Protein AF-A0A8S1HT56-F1 (afdb_monomer_lite)

Secondary structure (DSSP, 8-state):
--S--SS-GGG--S---HHHHHHHHHHHHHHHHHHHHHHHHTT------------TTHHHHHHHHHHHHHHHHGGG--S-S--HHHHHHHHHHHHHHHHHHHHHHHS---GGGTTEE--TT-SSPEEP---SS-GGG-HHHHHHHHHHHHHHHHHHHHHT-

Organism: NCBI:txid2777116

Radius of gyration: 25.15 Å; chains: 1; bounding box: 59×54×57 Å

Sequence (161 aa):
MYGNCKKKRETCTFLHSIDFALDVHRTRQEKIREKRRKRNRKGEVVTEVKKEEEPRVYFQELTSEIISAMNEELKLKKTGCHRAGVDAFMTGFAVLFQQRMDIIRTDSMNPEFLNRLPLFGKDHPMTFRKSLSKPDCSPDHVAEFAKIQADRQKVLAKQRK

Foldseek 3Di:
DQQDDPDDPVPDPDDNPPLVVVVVVVVVVVVVVVVVVVVVVVVCPDDDDDDDDDDPPVVPVVVVVVVVVVVVVVVPDPDPPDDVVVVVVVVVCVQCVVCVVVCVPPVDDDCVPPQFADDPPDPGTDHDDDDPDDLVPDPVSVVVVVVSVVVVVVVVVVVVD

pLDDT: mean 72.62, std 15.78, range [35.19, 93.31]

Structure (mmCIF, N/CA/C/O backbone):
data_AF-A0A8S1HT56-F1
#
_entry.id   AF-A0A8S1HT56-F1
#
loop_
_atom_site.group_PDB
_atom_site.id
_atom_site.type_symbol
_atom_site.label_atom_id
_atom_site.label_alt_id
_atom_site.label_comp_id
_atom_site.label_asym_id
_atom_site.label_entity_id
_atom_site.label_seq_id
_atom_site.pdbx_PDB_ins_code
_atom_site.Cartn_x
_atom_site.Cartn_y
_atom_site.Cartn_z
_atom_site.occupancy
_atom_site.B_iso_or_equiv
_atom_site.auth_seq_id
_atom_site.auth_comp_id
_atom_site.auth_asym_id
_atom_site.auth_atom_id
_atom_site.pdbx_PDB_model_num
ATOM 1 N N . MET A 1 1 ? 20.382 3.595 -5.753 1.00 42.03 1 MET A N 1
ATOM 2 C CA . MET A 1 1 ? 19.506 2.780 -6.623 1.00 42.03 1 MET A CA 1
ATOM 3 C C . MET A 1 1 ? 19.988 1.338 -6.588 1.00 42.03 1 MET A C 1
ATOM 5 O O . MET A 1 1 ? 21.055 1.061 -7.118 1.00 42.03 1 MET A O 1
ATOM 9 N N . TYR A 1 2 ? 19.252 0.443 -5.929 1.00 54.47 2 TYR A N 1
ATOM 10 C CA . TYR A 1 2 ? 19.504 -1.000 -5.991 1.00 54.47 2 TYR A CA 1
ATOM 11 C C . TYR A 1 2 ? 18.653 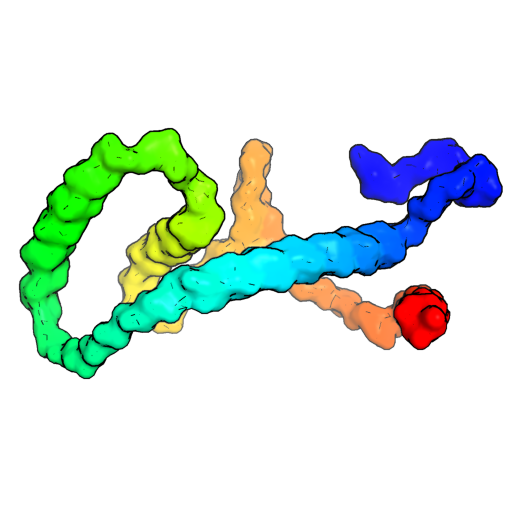-1.559 -7.135 1.00 54.47 2 TYR A C 1
ATOM 13 O O . TYR A 1 2 ? 17.445 -1.350 -7.136 1.00 54.47 2 TYR A O 1
ATOM 21 N N . GLY A 1 3 ? 19.279 -2.172 -8.140 1.00 58.59 3 GLY A N 1
ATOM 22 C CA . GLY A 1 3 ? 18.578 -2.677 -9.332 1.00 58.59 3 GLY A CA 1
ATOM 23 C C . GLY A 1 3 ? 19.405 -2.659 -10.619 1.00 58.59 3 GLY A C 1
ATOM 24 O O . GLY A 1 3 ? 19.066 -3.361 -11.563 1.00 58.59 3 GLY A O 1
ATOM 25 N N . ASN A 1 4 ? 20.517 -1.918 -10.650 1.00 68.19 4 ASN A N 1
ATOM 26 C CA . ASN A 1 4 ? 21.458 -1.934 -11.768 1.00 68.19 4 ASN A CA 1
ATOM 27 C C . ASN A 1 4 ? 22.844 -2.380 -11.284 1.00 68.19 4 ASN A C 1
ATOM 29 O O . ASN A 1 4 ? 23.430 -1.748 -10.402 1.00 68.19 4 ASN A O 1
ATOM 33 N N . CYS A 1 5 ? 23.354 -3.480 -11.836 1.00 77.31 5 CYS A N 1
ATOM 34 C CA . CYS A 1 5 ? 24.708 -3.947 -11.567 1.00 77.31 5 CYS A CA 1
ATOM 35 C C . CYS A 1 5 ? 25.661 -3.353 -12.605 1.00 77.31 5 CYS A C 1
ATOM 37 O O . CYS A 1 5 ? 25.459 -3.527 -13.801 1.00 77.31 5 CYS A O 1
ATOM 39 N N . LYS A 1 6 ? 26.722 -2.672 -12.147 1.00 79.06 6 LYS A N 1
ATOM 40 C CA . LYS A 1 6 ? 27.746 -2.086 -13.034 1.00 79.06 6 LYS A CA 1
ATOM 41 C C . LYS A 1 6 ? 28.622 -3.140 -13.726 1.00 79.06 6 LYS A C 1
ATOM 43 O O . LYS A 1 6 ? 29.300 -2.825 -14.696 1.00 79.06 6 LYS A O 1
ATOM 48 N N . LYS A 1 7 ? 28.641 -4.374 -13.214 1.00 77.31 7 LYS A N 1
ATOM 49 C CA . LYS A 1 7 ? 29.328 -5.511 -13.838 1.00 77.31 7 LYS A CA 1
ATOM 50 C C . LYS A 1 7 ? 28.366 -6.213 -14.799 1.00 77.31 7 LYS A C 1
ATOM 52 O O . LYS A 1 7 ? 27.168 -6.277 -14.527 1.00 77.31 7 LYS A O 1
ATOM 57 N N . LYS A 1 8 ? 28.888 -6.767 -15.901 1.00 72.56 8 LYS A N 1
ATOM 58 C CA . LYS A 1 8 ? 28.098 -7.641 -16.786 1.00 72.56 8 LYS A CA 1
ATOM 59 C C . LYS A 1 8 ? 27.492 -8.772 -15.943 1.00 72.56 8 LYS A C 1
ATOM 61 O O . LYS A 1 8 ? 28.164 -9.293 -15.054 1.00 72.56 8 LYS A O 1
ATOM 66 N N . ARG A 1 9 ? 26.229 -9.142 -16.202 1.00 64.38 9 ARG A N 1
ATOM 67 C CA . ARG A 1 9 ? 25.500 -10.151 -15.401 1.00 64.38 9 ARG A CA 1
ATOM 68 C C . ARG A 1 9 ? 26.281 -11.461 -15.248 1.00 64.38 9 ARG A C 1
ATOM 70 O O . ARG A 1 9 ? 26.222 -12.069 -14.190 1.00 64.38 9 ARG A O 1
ATOM 77 N N . GLU A 1 10 ? 27.041 -11.836 -16.270 1.00 71.62 10 GLU A N 1
ATOM 78 C CA . GLU A 1 10 ? 27.853 -13.057 -16.324 1.00 71.62 10 GLU A CA 1
ATOM 79 C C . GLU A 1 10 ? 29.111 -13.014 -15.440 1.00 71.62 10 GLU A C 1
ATOM 81 O O . GLU A 1 10 ? 29.601 -14.056 -15.025 1.00 71.62 10 GLU A O 1
ATOM 86 N N . THR A 1 11 ? 29.636 -11.825 -15.118 1.00 78.62 11 THR A N 1
ATOM 87 C CA . THR A 1 11 ? 30.882 -11.667 -14.341 1.00 78.62 11 THR A CA 1
ATOM 88 C C . THR A 1 11 ? 30.642 -11.280 -12.885 1.00 78.62 11 THR A C 1
ATOM 90 O O . THR A 1 11 ? 31.588 -11.104 -12.113 1.00 78.62 11 THR A O 1
ATOM 93 N N . CYS A 1 12 ? 29.381 -11.113 -12.487 1.00 78.44 12 CYS A N 1
ATOM 94 C CA . CYS A 1 12 ? 29.028 -10.746 -11.128 1.00 78.44 12 CYS A CA 1
ATOM 95 C C . CYS A 1 12 ? 28.600 -11.982 -10.328 1.00 78.44 12 CYS A C 1
ATOM 97 O O . CYS A 1 12 ? 27.629 -12.648 -10.667 1.00 78.44 12 CYS A O 1
ATOM 99 N N . THR A 1 13 ? 29.309 -12.252 -9.231 1.00 78.81 13 THR A N 1
ATOM 100 C CA . THR A 1 13 ? 29.087 -13.407 -8.343 1.00 78.81 13 THR A CA 1
ATOM 101 C C . THR A 1 13 ? 27.839 -13.287 -7.466 1.00 78.81 13 THR A C 1
ATOM 103 O O . THR A 1 13 ? 27.429 -14.259 -6.836 1.00 78.81 13 THR A O 1
ATOM 106 N N . PHE A 1 14 ? 27.234 -12.100 -7.397 1.00 73.81 14 PHE A N 1
ATOM 107 C CA . PHE A 1 14 ? 26.033 -11.858 -6.604 1.00 73.81 14 PHE A CA 1
ATOM 108 C C . PHE A 1 14 ? 24.761 -12.219 -7.376 1.00 73.81 14 PHE A C 1
ATOM 110 O O . PHE A 1 14 ? 24.708 -12.158 -8.602 1.00 73.81 14 PHE A O 1
ATOM 117 N N . LEU A 1 15 ? 23.701 -12.579 -6.651 1.00 71.75 15 LEU A N 1
ATOM 118 C CA . LEU A 1 15 ? 22.414 -12.894 -7.259 1.00 71.75 15 LEU A CA 1
ATOM 119 C C . LEU A 1 15 ? 21.673 -11.602 -7.646 1.00 71.75 15 LEU A C 1
ATOM 121 O O . LEU A 1 15 ? 21.402 -10.761 -6.793 1.00 71.75 15 LEU A O 1
ATOM 125 N N . HIS A 1 16 ? 21.306 -11.469 -8.923 1.00 73.88 16 HIS A N 1
ATOM 126 C CA . HIS A 1 16 ? 20.591 -10.295 -9.457 1.00 73.88 16 HIS A CA 1
ATOM 127 C C . HIS A 1 16 ? 19.092 -10.538 -9.677 1.00 73.88 16 HIS A C 1
ATOM 129 O O . HIS A 1 16 ? 18.422 -9.711 -10.291 1.00 73.88 16 HIS A O 1
ATOM 135 N N . SER A 1 17 ? 18.560 -11.672 -9.211 1.00 76.00 17 SER A N 1
ATOM 136 C CA . SER A 1 17 ? 17.124 -11.945 -9.282 1.00 76.00 17 SER A CA 1
ATOM 137 C C . SER A 1 17 ? 16.395 -11.107 -8.232 1.00 76.00 17 SER A C 1
ATOM 139 O O . SER A 1 17 ? 16.525 -11.341 -7.027 1.00 76.00 17 SER A O 1
ATOM 141 N N . ILE A 1 18 ? 15.639 -10.115 -8.706 1.00 79.12 18 ILE A N 1
ATOM 142 C CA . ILE A 1 18 ? 14.805 -9.255 -7.861 1.00 79.12 18 ILE A CA 1
ATOM 143 C C . ILE A 1 18 ? 13.743 -10.104 -7.157 1.00 79.12 18 ILE A C 1
ATOM 145 O O . ILE A 1 18 ? 13.554 -9.954 -5.953 1.00 79.12 18 ILE A O 1
ATOM 149 N N . ASP A 1 19 ? 13.122 -11.050 -7.862 1.00 74.88 19 ASP A N 1
ATOM 150 C CA . ASP A 1 19 ? 12.113 -11.942 -7.285 1.00 74.88 19 ASP A CA 1
ATOM 151 C C . ASP A 1 19 ? 12.665 -12.783 -6.139 1.00 74.88 19 ASP A C 1
ATOM 153 O O . ASP A 1 19 ? 12.033 -12.880 -5.089 1.00 74.88 19 ASP A O 1
ATOM 157 N N . PHE A 1 20 ? 13.881 -13.317 -6.278 1.00 75.56 20 PHE A N 1
ATOM 158 C CA . PHE A 1 20 ? 14.513 -14.058 -5.190 1.00 75.56 20 PHE A CA 1
ATOM 159 C C . PHE A 1 20 ? 14.787 -13.166 -3.972 1.00 75.56 20 PHE A C 1
ATOM 161 O O . PHE A 1 20 ? 14.549 -13.570 -2.833 1.00 75.56 20 PHE A O 1
ATOM 168 N N . ALA A 1 21 ? 15.262 -11.936 -4.189 1.00 77.44 21 ALA A N 1
ATOM 169 C CA . ALA A 1 21 ? 15.473 -10.981 -3.105 1.00 77.44 21 ALA A CA 1
ATOM 170 C C . ALA A 1 21 ? 14.153 -10.630 -2.391 1.00 77.44 21 ALA A C 1
ATOM 172 O O . ALA A 1 21 ? 14.114 -10.557 -1.157 1.00 77.44 21 ALA A O 1
ATOM 173 N N . LEU A 1 22 ? 13.065 -10.465 -3.151 1.00 77.62 22 LEU A N 1
ATOM 174 C CA . LEU A 1 22 ? 11.722 -10.229 -2.622 1.00 77.62 22 LEU A CA 1
ATOM 175 C C . LEU A 1 22 ? 11.189 -11.436 -1.842 1.00 77.62 22 LEU A C 1
ATOM 177 O O . LEU A 1 22 ? 10.612 -11.246 -0.770 1.00 77.62 22 LEU A O 1
ATOM 181 N N . ASP A 1 23 ? 11.421 -12.656 -2.323 1.00 79.12 23 ASP A N 1
ATOM 182 C CA . ASP A 1 23 ? 11.007 -13.892 -1.656 1.00 79.12 23 ASP A CA 1
ATOM 183 C C . ASP A 1 23 ? 11.757 -14.073 -0.322 1.00 79.12 23 ASP A C 1
ATOM 185 O O . ASP A 1 23 ? 11.127 -14.274 0.718 1.00 79.12 23 ASP A O 1
ATOM 189 N N . VAL A 1 24 ? 13.082 -13.874 -0.295 1.00 79.69 24 VAL A N 1
ATOM 190 C CA . VAL A 1 24 ? 13.886 -13.900 0.947 1.00 79.69 24 VAL A CA 1
ATOM 191 C C . VAL A 1 24 ? 13.411 -12.835 1.938 1.00 79.69 24 VAL A C 1
ATOM 193 O O . VAL A 1 24 ? 13.271 -13.097 3.140 1.00 79.69 24 VAL A O 1
ATOM 196 N N . HIS A 1 25 ? 13.138 -11.624 1.448 1.00 80.12 25 HIS A N 1
ATOM 197 C CA . HIS A 1 25 ? 12.616 -10.545 2.278 1.00 80.12 25 HIS A CA 1
ATOM 198 C C . HIS A 1 25 ? 11.229 -10.889 2.845 1.00 80.12 25 HIS A C 1
ATOM 200 O O . HIS A 1 25 ? 10.988 -10.671 4.037 1.00 80.12 25 HIS A O 1
ATOM 206 N N . ARG A 1 26 ? 10.343 -11.492 2.039 1.00 80.81 26 ARG A N 1
ATOM 207 C CA . ARG A 1 26 ? 9.022 -11.972 2.469 1.00 80.81 26 ARG A CA 1
ATOM 208 C C . ARG A 1 26 ? 9.146 -13.013 3.579 1.00 80.81 26 ARG A C 1
ATOM 210 O O . ARG A 1 26 ? 8.562 -12.810 4.642 1.00 80.81 26 ARG A O 1
ATOM 217 N N . THR A 1 27 ? 9.973 -14.045 3.405 1.00 80.38 27 THR A N 1
ATOM 218 C CA . THR A 1 27 ? 10.199 -15.076 4.435 1.00 80.38 27 THR A CA 1
ATOM 219 C C . THR A 1 27 ? 10.739 -14.472 5.735 1.00 80.38 27 THR A C 1
ATOM 221 O O . THR A 1 27 ? 10.335 -14.854 6.837 1.00 80.38 27 THR A O 1
ATOM 224 N N . ARG A 1 28 ? 11.637 -13.480 5.644 1.00 81.81 28 ARG A N 1
ATOM 225 C CA . ARG A 1 28 ? 12.149 -12.763 6.823 1.00 81.81 28 ARG A CA 1
ATOM 226 C C . ARG A 1 28 ? 11.044 -11.972 7.524 1.00 81.81 28 ARG A C 1
ATOM 228 O O . ARG A 1 28 ? 10.956 -12.013 8.754 1.00 81.81 28 ARG A O 1
ATOM 235 N N . GLN A 1 29 ? 10.197 -11.275 6.768 1.00 82.12 29 GLN A N 1
ATOM 236 C CA . GLN A 1 29 ? 9.064 -10.538 7.325 1.00 82.12 29 GLN A CA 1
ATOM 237 C C . GLN A 1 29 ? 8.031 -11.461 7.974 1.00 82.12 29 GLN A C 1
ATOM 239 O O . GLN A 1 29 ? 7.541 -11.136 9.054 1.00 82.12 29 GLN A O 1
ATOM 244 N N . GLU A 1 30 ? 7.728 -12.613 7.378 1.00 83.69 30 GLU A N 1
ATOM 245 C CA . GLU A 1 30 ? 6.808 -13.606 7.943 1.00 83.69 30 GLU A CA 1
ATOM 246 C C . GLU A 1 30 ? 7.295 -14.120 9.296 1.00 83.69 30 GLU A C 1
ATOM 248 O O . GLU A 1 30 ? 6.542 -14.065 10.266 1.00 83.69 30 GLU A O 1
ATOM 253 N N . LYS A 1 31 ? 8.581 -14.475 9.420 1.00 85.69 31 LYS A N 1
ATOM 254 C CA . LYS A 1 31 ? 9.177 -14.867 10.711 1.00 85.69 31 LYS A CA 1
ATOM 255 C C . LYS A 1 31 ? 9.058 -13.762 11.765 1.00 85.69 31 LYS A C 1
ATOM 257 O O . LYS A 1 31 ? 8.786 -14.034 12.934 1.00 85.69 31 LYS A O 1
ATOM 262 N N . ILE A 1 32 ? 9.245 -12.499 11.377 1.00 83.69 32 ILE A N 1
ATOM 263 C CA . ILE A 1 32 ? 9.079 -11.355 12.290 1.00 83.69 32 ILE A CA 1
ATOM 264 C C . ILE A 1 32 ? 7.607 -11.188 12.694 1.00 83.69 32 ILE A C 1
ATOM 266 O O . ILE A 1 32 ? 7.319 -10.968 13.873 1.00 83.69 32 ILE A O 1
ATOM 270 N N . ARG A 1 33 ? 6.673 -11.301 11.742 1.00 83.31 33 ARG A N 1
ATOM 271 C CA . ARG A 1 33 ? 5.224 -11.231 11.991 1.00 83.31 33 ARG A CA 1
ATOM 272 C C . ARG A 1 33 ? 4.768 -12.359 12.908 1.00 83.31 33 ARG A C 1
ATOM 274 O O . ARG A 1 33 ? 4.024 -12.100 13.846 1.00 83.31 33 ARG A O 1
ATOM 281 N N . GLU A 1 34 ? 5.261 -13.574 12.710 1.00 84.75 34 GLU A N 1
ATOM 282 C CA . GLU A 1 34 ? 4.960 -14.722 13.563 1.00 84.75 34 GLU A CA 1
ATOM 283 C C . GLU A 1 34 ? 5.487 -14.516 14.991 1.00 84.75 34 GLU A C 1
ATOM 285 O O . GLU A 1 34 ? 4.745 -14.688 15.958 1.00 84.75 34 GLU A O 1
ATOM 290 N N . LYS A 1 35 ? 6.729 -14.029 15.145 1.00 83.44 35 LYS A N 1
ATOM 291 C CA . LYS A 1 35 ? 7.279 -13.636 16.456 1.00 83.44 35 LYS A CA 1
ATOM 292 C C . LYS A 1 35 ? 6.452 -12.533 17.129 1.00 83.44 35 LYS A C 1
ATOM 294 O O . LYS A 1 35 ? 6.310 -12.532 18.349 1.00 83.44 35 LYS A O 1
ATOM 299 N N . ARG A 1 36 ? 5.899 -11.581 16.367 1.00 79.44 36 ARG A N 1
ATOM 300 C CA . ARG A 1 36 ? 4.971 -10.554 16.887 1.00 79.44 36 ARG A CA 1
ATOM 301 C C . ARG A 1 36 ? 3.636 -11.168 17.318 1.00 79.44 36 ARG A C 1
ATOM 303 O O . ARG A 1 36 ? 3.224 -10.927 18.444 1.00 79.44 36 ARG A O 1
ATOM 310 N N . ARG A 1 37 ? 3.016 -12.022 16.494 1.00 81.12 37 ARG A N 1
ATOM 311 C CA . ARG A 1 37 ? 1.772 -12.741 16.835 1.00 81.12 37 ARG A CA 1
ATOM 312 C C . ARG A 1 37 ? 1.920 -13.574 18.110 1.00 81.12 37 ARG A C 1
ATOM 314 O O . ARG A 1 37 ? 1.055 -13.511 18.973 1.00 81.12 37 ARG A O 1
ATOM 321 N N . LYS A 1 38 ? 3.040 -14.290 18.265 1.00 79.75 38 LYS A N 1
ATOM 322 C CA . LYS A 1 38 ? 3.358 -15.069 19.476 1.00 79.75 38 LYS A CA 1
ATOM 323 C C . LYS A 1 38 ? 3.482 -14.201 20.734 1.00 79.75 38 LYS A C 1
ATOM 325 O O . LYS A 1 38 ? 3.101 -14.655 21.805 1.00 79.75 38 LYS A O 1
ATOM 330 N N . ARG A 1 39 ? 3.985 -12.965 20.620 1.00 74.12 39 ARG A N 1
ATOM 331 C CA . ARG A 1 39 ? 4.014 -12.006 21.741 1.00 74.12 39 ARG A CA 1
ATOM 332 C C . ARG A 1 39 ? 2.623 -11.474 22.075 1.00 74.12 39 ARG A C 1
ATOM 334 O O . ARG A 1 39 ? 2.271 -11.454 23.243 1.00 74.12 39 ARG A O 1
ATOM 341 N N . ASN A 1 40 ? 1.830 -11.120 21.065 1.00 70.00 40 ASN A N 1
ATOM 342 C CA . ASN A 1 40 ? 0.485 -10.579 21.277 1.00 70.00 40 ASN A CA 1
ATOM 343 C C . ASN A 1 40 ? -0.472 -11.621 21.878 1.00 70.00 40 ASN A C 1
ATOM 345 O O . ASN A 1 40 ? -1.201 -11.286 22.797 1.00 70.00 40 ASN A O 1
ATOM 349 N N . ARG A 1 41 ? -0.394 -12.893 21.457 1.00 67.69 41 ARG A N 1
ATOM 350 C CA . ARG A 1 41 ? -1.165 -13.994 22.071 1.00 67.69 41 ARG A CA 1
ATOM 351 C C . ARG A 1 41 ? -0.848 -14.223 23.551 1.00 67.69 41 ARG A C 1
ATOM 353 O O . ARG A 1 41 ? -1.707 -14.668 24.292 1.00 67.69 41 ARG A O 1
ATOM 360 N N . LYS A 1 42 ? 0.384 -13.943 23.991 1.00 58.41 42 LYS A N 1
ATOM 361 C CA . LYS A 1 42 ? 0.757 -14.031 25.415 1.00 58.41 42 LYS A CA 1
ATOM 362 C C . LYS A 1 42 ? 0.273 -12.831 26.239 1.00 58.41 42 LYS A C 1
ATOM 364 O O . LYS A 1 42 ? 0.357 -12.889 27.457 1.00 58.41 42 LYS A O 1
ATOM 369 N N . GLY A 1 43 ? -0.182 -11.757 25.591 1.00 55.47 43 GLY A N 1
ATOM 370 C CA . GLY A 1 43 ? -0.720 -10.555 26.235 1.00 55.47 43 GLY A CA 1
ATOM 371 C C . GLY A 1 43 ? -2.242 -10.434 26.149 1.00 55.47 43 GLY A C 1
ATOM 372 O O . GLY A 1 43 ? -2.777 -9.398 26.524 1.00 55.47 43 GLY A O 1
ATOM 373 N N . GLU A 1 44 ? -2.935 -11.453 25.640 1.00 49.84 44 GLU A N 1
ATOM 374 C CA . GLU A 1 44 ? -4.390 -11.469 25.482 1.00 49.84 44 GLU A CA 1
ATOM 375 C C . GLU A 1 44 ? -5.043 -11.904 26.808 1.00 49.84 44 GLU A C 1
ATOM 377 O O . GLU A 1 44 ? -5.548 -13.012 26.950 1.00 49.84 44 GLU A O 1
ATOM 382 N N . VAL A 1 45 ? -4.969 -11.030 27.818 1.00 48.00 45 VAL A N 1
ATOM 383 C CA . VAL A 1 45 ? -5.957 -11.014 28.904 1.00 48.00 45 VAL A CA 1
ATOM 384 C C . VAL A 1 45 ? -7.143 -10.234 28.355 1.00 48.00 45 VAL A C 1
ATOM 386 O O . VAL A 1 45 ? -7.051 -9.036 28.097 1.00 48.00 45 VAL A O 1
ATOM 389 N N . VAL A 1 46 ? -8.211 -10.968 28.071 1.00 43.25 46 VAL A N 1
ATOM 390 C CA . VAL A 1 46 ? -9.442 -10.498 27.441 1.00 43.25 46 VAL A CA 1
ATOM 391 C C . VAL A 1 46 ? -10.120 -9.459 28.338 1.00 43.25 46 VAL A C 1
ATOM 393 O O . VAL A 1 46 ? -10.538 -9.779 29.446 1.00 43.25 46 VAL A O 1
ATOM 396 N N . THR A 1 47 ? -10.268 -8.225 27.859 1.00 41.41 47 THR A N 1
ATOM 397 C CA . THR A 1 47 ? -11.289 -7.299 28.363 1.00 41.41 47 THR A CA 1
ATOM 398 C C . THR A 1 47 ? -12.511 -7.403 27.458 1.00 41.41 47 THR A C 1
ATOM 400 O O . THR A 1 47 ? -12.548 -6.859 26.356 1.00 41.41 47 THR A O 1
ATOM 403 N N . GLU A 1 48 ? -13.510 -8.159 27.910 1.00 41.94 48 GLU A N 1
ATOM 404 C CA . GLU A 1 48 ? -14.833 -8.183 27.290 1.00 41.94 48 GLU A CA 1
ATOM 405 C C . GLU A 1 48 ? -15.539 -6.856 27.586 1.00 41.94 48 GLU A C 1
ATOM 407 O O . GLU A 1 48 ? -15.799 -6.529 28.743 1.00 41.94 48 GLU A O 1
ATOM 412 N N . VAL A 1 49 ? -15.860 -6.081 26.549 1.00 38.69 49 VAL A N 1
ATOM 413 C CA . VAL A 1 49 ? -16.725 -4.901 26.674 1.00 38.69 49 VAL A CA 1
ATOM 414 C C . VAL A 1 49 ? -18.040 -5.213 25.969 1.00 38.69 49 VAL A C 1
ATOM 416 O O . VAL A 1 49 ? -18.085 -5.373 24.747 1.00 38.69 49 VAL A O 1
ATOM 419 N N . LYS A 1 50 ? -19.107 -5.346 26.766 1.00 35.19 50 LYS A N 1
ATOM 420 C CA . LYS A 1 50 ? -20.493 -5.478 26.303 1.00 35.19 50 LYS A CA 1
ATOM 421 C C . LYS A 1 50 ? -20.936 -4.180 25.616 1.00 35.19 50 LYS A C 1
ATOM 423 O O . LYS A 1 50 ? -20.626 -3.092 26.089 1.00 35.19 50 LYS A O 1
ATOM 428 N N . LYS A 1 51 ? -21.646 -4.318 24.492 1.00 40.03 51 LYS A N 1
ATOM 429 C CA . LYS A 1 51 ? -22.267 -3.222 23.734 1.00 40.03 51 LYS A CA 1
ATOM 430 C C . LYS A 1 51 ? -23.687 -2.980 24.244 1.00 40.03 51 LYS A C 1
ATOM 432 O O . LYS A 1 51 ? -24.473 -3.920 24.213 1.00 40.03 51 LYS A O 1
ATOM 437 N N . GLU A 1 52 ? -24.013 -1.737 24.583 1.00 37.06 52 GLU A N 1
ATOM 438 C CA . GLU A 1 52 ? -25.390 -1.224 24.651 1.00 37.06 52 GLU A CA 1
ATOM 439 C C . GLU A 1 52 ? -25.450 0.177 24.009 1.00 37.06 52 GLU A C 1
ATOM 441 O O . GLU A 1 52 ? -24.449 0.896 23.979 1.00 37.06 52 GLU A O 1
ATOM 446 N N . GLU A 1 53 ? -26.594 0.491 23.394 1.00 43.50 53 GLU A N 1
ATOM 447 C CA . GLU A 1 53 ? -26.839 1.601 22.460 1.00 43.50 53 GLU A CA 1
ATOM 448 C C . GLU A 1 53 ? -27.192 2.949 23.146 1.00 43.50 53 GLU A C 1
ATOM 450 O O . GLU A 1 53 ? -27.775 2.978 24.222 1.00 43.50 53 GLU A O 1
ATOM 455 N N . GLU A 1 54 ? -26.806 4.041 22.463 1.00 43.34 54 GLU A N 1
ATOM 456 C CA . GLU A 1 54 ? -26.911 5.514 22.671 1.00 43.34 54 GLU A CA 1
ATOM 457 C C . GLU A 1 54 ? -27.918 6.153 23.679 1.00 43.34 54 GLU A C 1
ATOM 459 O O . GLU A 1 54 ? -29.044 5.692 23.844 1.00 43.34 54 GLU A O 1
ATOM 464 N N . PRO A 1 55 ? -27.578 7.342 24.253 1.00 39.84 55 PRO A N 1
ATOM 465 C CA . PRO A 1 55 ? -27.980 8.619 23.627 1.00 39.84 55 PRO A CA 1
ATOM 466 C C . PRO A 1 55 ? -26.878 9.710 23.569 1.00 39.84 55 PRO A C 1
ATOM 468 O O . PRO A 1 55 ? -26.138 9.970 24.518 1.00 39.84 55 PRO A O 1
ATOM 471 N N . ARG A 1 56 ? -26.839 10.418 22.431 1.00 48.69 56 ARG A N 1
ATOM 472 C CA . ARG A 1 56 ? -25.880 11.452 21.961 1.00 48.69 56 ARG A CA 1
ATOM 473 C C . ARG A 1 56 ? -25.514 12.635 22.871 1.00 48.69 56 ARG A C 1
ATOM 475 O O . ARG A 1 56 ? -24.615 13.387 22.506 1.00 48.69 56 ARG A O 1
ATOM 482 N N . VAL A 1 57 ? -26.155 12.837 24.018 1.00 41.75 57 VAL A N 1
ATOM 483 C CA . VAL A 1 57 ? -25.855 13.984 24.907 1.00 41.75 57 VAL A CA 1
ATOM 484 C C . VAL A 1 57 ? -24.624 13.712 25.786 1.00 41.75 57 VAL A C 1
ATOM 486 O O . VAL A 1 57 ? -23.913 14.635 26.165 1.00 41.75 57 VAL A O 1
ATOM 489 N N . TYR A 1 58 ? -24.286 12.438 26.004 1.00 44.59 58 TYR A N 1
ATOM 490 C CA . TYR A 1 58 ? -23.152 12.019 26.836 1.00 44.59 58 TYR A CA 1
ATOM 491 C C . TYR A 1 58 ? -21.781 12.216 26.163 1.00 44.59 58 TYR A C 1
ATOM 493 O O . TYR A 1 58 ? -20.743 12.195 26.817 1.00 44.59 58 TYR A O 1
ATOM 501 N N . PHE A 1 59 ? -21.752 12.418 24.842 1.00 41.19 59 PHE A N 1
ATOM 502 C CA . PHE A 1 59 ? -20.505 12.411 24.076 1.00 41.19 59 PHE A CA 1
ATOM 503 C C . PHE A 1 59 ? -19.594 13.599 24.412 1.00 41.19 59 PHE A C 1
ATOM 505 O O . PHE A 1 59 ? -18.380 13.472 24.325 1.00 41.19 59 PHE A O 1
ATOM 512 N N . GLN A 1 60 ? -20.143 14.745 24.826 1.00 47.91 60 GLN A N 1
ATOM 513 C CA . GLN A 1 60 ? -19.339 15.945 25.066 1.00 47.91 60 GLN A CA 1
ATOM 514 C C . GLN A 1 60 ? -18.662 15.935 26.448 1.00 47.91 60 GLN A C 1
ATOM 516 O O . GLN A 1 60 ? -17.463 16.193 26.535 1.00 47.91 60 GLN A O 1
ATOM 521 N N . GLU A 1 61 ? -19.373 15.543 27.506 1.00 48.72 61 GLU A N 1
ATOM 522 C CA . GLU A 1 61 ? -18.811 15.455 28.866 1.00 48.72 61 GLU A CA 1
ATOM 523 C C . GLU A 1 61 ? -17.834 14.278 29.006 1.00 48.72 61 GLU A C 1
ATOM 525 O O . GLU A 1 61 ? -16.740 14.433 29.559 1.00 48.72 61 GLU A O 1
ATOM 530 N N . LEU A 1 62 ? -18.147 13.139 28.374 1.00 50.53 62 LEU A N 1
ATOM 531 C 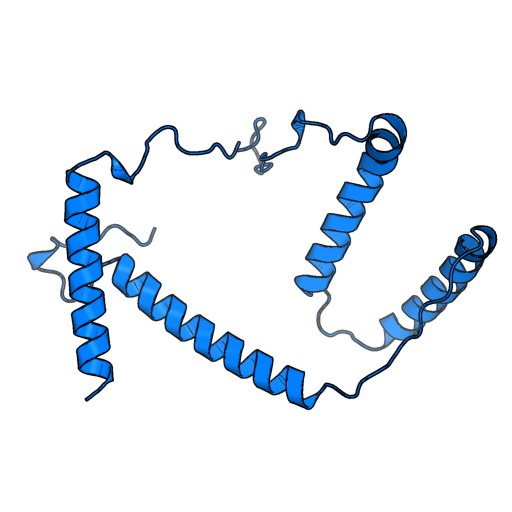CA . LEU A 1 62 ? -17.245 11.990 28.344 1.00 50.53 62 LEU A CA 1
ATOM 532 C C . LEU A 1 62 ? -15.953 12.308 27.582 1.00 50.53 62 LEU A C 1
ATOM 534 O O . LEU A 1 62 ? -14.880 11.855 27.972 1.00 50.53 62 LEU A O 1
ATOM 538 N N . THR A 1 63 ? -16.018 13.126 26.520 1.00 56.59 63 THR A N 1
ATOM 539 C CA . THR A 1 63 ? -14.797 13.547 25.817 1.00 56.59 63 THR A CA 1
ATOM 540 C C . THR A 1 63 ? -13.892 14.396 26.698 1.00 56.59 63 THR A C 1
ATOM 542 O O . THR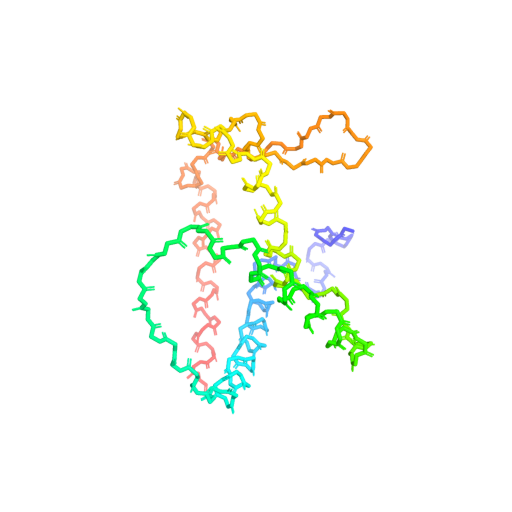 A 1 63 ? -12.686 14.176 26.673 1.00 56.59 63 THR A O 1
ATOM 545 N N . SER A 1 64 ? -14.427 15.305 27.520 1.00 53.88 64 SER A N 1
ATOM 546 C CA . SER A 1 64 ? -13.603 16.104 28.436 1.00 53.88 64 SER A CA 1
ATOM 547 C C . SER A 1 64 ? -12.937 15.267 29.528 1.00 53.88 64 SER A C 1
ATOM 549 O O . SER A 1 64 ? -11.752 15.466 29.801 1.00 53.88 64 SER A O 1
ATOM 551 N N . GLU A 1 65 ? -13.647 14.297 30.107 1.00 59.53 65 GLU A N 1
ATOM 552 C CA . GLU A 1 65 ? -13.086 13.413 31.136 1.00 59.53 65 GLU A CA 1
ATOM 553 C C . GLU A 1 65 ? -12.058 12.437 30.553 1.00 59.53 65 GLU A C 1
ATOM 555 O O . GLU A 1 65 ? -10.980 12.269 31.123 1.00 59.53 65 GLU A O 1
ATOM 560 N N . ILE A 1 66 ? -12.320 11.873 29.367 1.00 59.94 66 ILE A N 1
ATOM 561 C CA . ILE A 1 66 ? -11.365 11.018 28.649 1.00 59.94 66 ILE A CA 1
ATOM 562 C C . ILE A 1 66 ? -10.117 11.817 28.251 1.00 59.94 66 ILE A C 1
ATOM 564 O O . ILE A 1 66 ? -9.004 11.337 28.446 1.00 59.94 66 ILE A O 1
ATOM 568 N N . ILE A 1 67 ? -10.260 13.045 27.739 1.00 61.03 67 I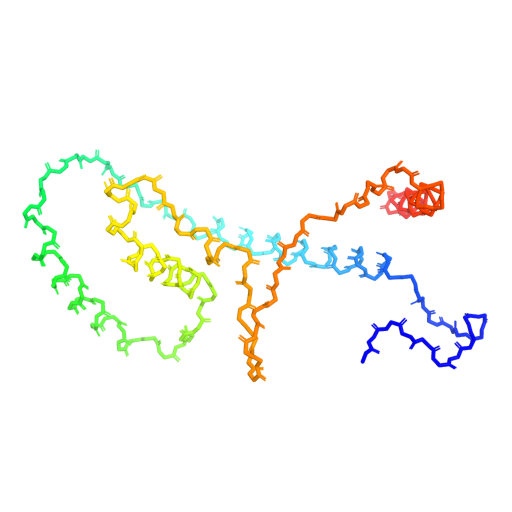LE A N 1
ATOM 569 C CA . ILE A 1 67 ? -9.119 13.905 27.380 1.00 61.03 67 ILE A CA 1
ATOM 570 C C . ILE A 1 67 ? -8.288 14.250 28.625 1.00 61.03 67 ILE A C 1
ATOM 572 O O . ILE A 1 67 ? -7.058 14.221 28.565 1.00 61.03 67 ILE A O 1
ATOM 576 N N . SER A 1 68 ? -8.937 14.537 29.758 1.00 61.25 68 SER A N 1
ATOM 577 C CA . SER A 1 68 ? -8.259 14.804 31.033 1.00 61.25 68 SER A CA 1
ATOM 578 C C . SER A 1 68 ? -7.489 13.575 31.540 1.00 61.25 68 SER A C 1
ATOM 580 O O . SER A 1 68 ? -6.296 13.672 31.833 1.00 61.25 68 SER A O 1
ATOM 582 N N . ALA A 1 69 ? -8.116 12.393 31.521 1.00 59.94 69 ALA A N 1
ATOM 583 C CA . ALA A 1 69 ? -7.489 11.130 31.914 1.00 59.94 69 ALA A CA 1
ATOM 584 C C . ALA A 1 69 ? -6.326 10.726 30.983 1.00 59.94 69 ALA A C 1
ATOM 586 O O . ALA A 1 69 ? -5.265 10.301 31.445 1.00 59.94 69 ALA A O 1
ATOM 587 N N . MET A 1 70 ? -6.471 10.934 29.669 1.00 56.31 70 MET A N 1
ATOM 588 C CA . MET A 1 70 ? -5.400 10.701 28.692 1.00 56.31 70 MET A CA 1
ATOM 589 C C . MET A 1 70 ? -4.206 11.641 28.912 1.00 56.31 70 MET A C 1
ATOM 591 O O . MET A 1 70 ? -3.059 11.223 28.747 1.00 56.31 70 MET A O 1
ATOM 595 N N . ASN A 1 71 ? -4.447 12.893 29.313 1.00 56.78 71 ASN A N 1
ATOM 596 C CA . ASN A 1 71 ? -3.393 13.870 29.599 1.00 56.78 71 ASN A CA 1
ATOM 597 C C . ASN A 1 71 ? -2.589 13.540 30.867 1.00 56.78 71 ASN A C 1
ATOM 599 O O . ASN A 1 71 ? -1.390 13.838 30.919 1.00 56.78 71 ASN A O 1
ATOM 603 N N . GLU A 1 72 ? -3.198 12.898 31.868 1.00 57.84 72 GLU A N 1
ATOM 604 C CA . GLU A 1 72 ? -2.472 12.403 33.043 1.00 57.84 72 GLU A CA 1
ATOM 605 C C . GLU A 1 72 ? -1.631 11.155 32.726 1.00 57.84 72 GLU A C 1
ATOM 607 O O . GLU A 1 72 ? -0.464 11.089 33.125 1.00 57.84 72 GLU A O 1
ATOM 612 N N . GLU A 1 73 ? -2.137 10.222 31.910 1.00 53.84 73 GLU A N 1
ATOM 613 C CA . GLU A 1 73 ? -1.360 9.056 31.453 1.00 53.84 73 GLU A CA 1
ATOM 614 C C . GLU A 1 73 ? -0.209 9.426 30.493 1.00 53.84 73 GLU A C 1
ATOM 616 O O . GLU A 1 73 ? 0.836 8.761 30.473 1.00 53.84 73 GLU A O 1
ATOM 621 N N . LEU A 1 74 ? -0.347 10.519 29.732 1.00 51.44 74 LEU A N 1
ATOM 622 C CA . LEU A 1 74 ? 0.680 11.034 28.815 1.00 51.44 74 LEU A CA 1
ATOM 623 C C . LEU A 1 74 ? 1.959 11.503 29.530 1.00 51.44 74 LEU A C 1
ATOM 625 O O . LEU A 1 74 ? 3.028 11.532 28.913 1.00 51.44 74 LEU A O 1
ATOM 629 N N . LYS A 1 75 ? 1.902 11.799 30.835 1.00 51.53 75 LYS A N 1
ATOM 630 C CA . LYS A 1 75 ? 3.092 12.172 31.622 1.00 51.53 75 LYS A CA 1
ATOM 631 C C . LYS A 1 75 ? 4.022 10.987 31.918 1.00 51.53 75 LYS A C 1
ATOM 633 O O . LYS A 1 75 ? 5.183 11.211 32.262 1.00 51.53 75 LYS A O 1
ATOM 638 N N . LEU A 1 76 ? 3.574 9.739 31.736 1.00 49.97 76 LEU A N 1
ATOM 639 C CA . LEU A 1 76 ? 4.285 8.548 32.227 1.00 49.97 76 LEU A CA 1
ATOM 640 C C . LEU A 1 76 ? 4.970 7.674 31.165 1.00 49.97 76 LEU A C 1
ATOM 642 O O . LEU A 1 76 ? 5.647 6.712 31.530 1.00 49.97 76 LEU A O 1
ATOM 646 N N . LYS A 1 77 ? 4.899 7.983 29.863 1.00 49.44 77 LYS A N 1
ATOM 647 C CA . LYS A 1 77 ? 5.612 7.188 28.839 1.00 49.44 77 LYS A CA 1
ATOM 648 C C . LYS A 1 77 ? 6.309 8.061 27.798 1.00 49.44 77 LYS A C 1
ATOM 650 O O . LYS A 1 77 ? 5.878 8.159 26.655 1.00 49.44 77 LYS A O 1
ATOM 655 N N . LYS A 1 78 ? 7.484 8.597 28.155 1.00 51.69 78 LYS A N 1
ATOM 656 C CA . LYS A 1 78 ? 8.492 9.154 27.218 1.00 51.69 78 LYS A CA 1
ATOM 657 C C . LYS A 1 78 ? 9.127 8.081 26.304 1.00 51.69 78 LYS A C 1
ATOM 659 O O . LYS A 1 78 ? 10.314 8.132 26.000 1.00 51.69 78 LYS A O 1
ATOM 664 N N . THR A 1 79 ? 8.364 7.084 25.860 1.00 50.50 79 THR A N 1
ATOM 665 C CA . THR A 1 79 ? 8.828 6.029 24.951 1.00 50.50 79 THR A CA 1
ATOM 666 C C . THR A 1 79 ? 7.807 5.788 23.839 1.00 50.50 79 THR A C 1
ATOM 668 O O . THR A 1 79 ? 6.853 5.023 23.968 1.00 50.50 79 THR A O 1
ATOM 671 N N . GLY A 1 80 ? 8.059 6.429 22.693 1.00 58.34 80 GLY A N 1
ATOM 672 C CA . GLY A 1 80 ? 7.444 6.088 21.407 1.00 58.34 80 GLY A CA 1
ATOM 673 C C . GLY A 1 80 ? 6.272 6.975 20.988 1.00 58.34 80 GLY A C 1
ATOM 674 O O . GLY A 1 80 ? 5.164 6.473 20.837 1.00 58.34 80 GLY A O 1
ATOM 675 N N . CYS A 1 81 ? 6.556 8.258 20.740 1.00 61.12 81 CYS A N 1
ATOM 676 C CA . CYS A 1 81 ? 5.650 9.272 20.173 1.00 61.12 81 CYS A CA 1
ATOM 677 C C . CYS A 1 81 ? 5.055 8.885 18.796 1.00 61.12 81 CYS A C 1
ATOM 679 O O . CYS A 1 81 ? 3.996 9.369 18.425 1.00 61.12 81 CYS A O 1
ATOM 681 N N . HIS A 1 82 ? 5.697 7.972 18.057 1.00 73.12 82 HIS A N 1
ATOM 682 C CA . HIS A 1 82 ? 5.312 7.609 16.686 1.00 73.12 82 HIS A CA 1
ATOM 683 C C . HIS A 1 82 ? 5.038 6.114 16.579 1.00 73.12 82 HIS A C 1
ATOM 685 O O . HIS A 1 82 ? 5.884 5.310 16.167 1.00 73.12 82 HIS A O 1
ATOM 691 N N . ARG A 1 83 ? 3.859 5.703 17.040 1.00 83.56 83 ARG A N 1
ATOM 692 C CA . ARG A 1 83 ? 3.385 4.340 16.814 1.00 83.56 83 ARG A CA 1
ATOM 693 C C . ARG A 1 83 ? 2.622 4.347 15.504 1.00 83.56 83 ARG A C 1
ATOM 695 O O . ARG A 1 83 ? 1.506 4.837 15.476 1.00 83.56 83 ARG A O 1
ATOM 702 N N . ALA A 1 84 ? 3.151 3.677 14.482 1.00 86.56 84 ALA A N 1
ATOM 703 C CA . ALA A 1 84 ? 2.524 3.611 13.157 1.00 86.56 84 ALA A CA 1
ATOM 704 C C . ALA A 1 84 ? 1.025 3.239 13.172 1.00 86.56 84 ALA A C 1
ATOM 706 O O . ALA A 1 84 ? 0.280 3.689 12.314 1.00 86.56 84 ALA A O 1
ATOM 707 N N . GLY A 1 85 ? 0.572 2.427 14.137 1.00 88.94 85 GLY A N 1
ATOM 708 C CA . GLY A 1 85 ? -0.855 2.126 14.308 1.00 88.94 85 GLY A CA 1
ATOM 709 C C . GLY A 1 85 ? -1.678 3.318 14.811 1.00 88.94 85 GLY A C 1
ATOM 710 O O . GLY A 1 85 ? -2.765 3.560 14.299 1.00 88.94 85 GLY A O 1
ATOM 711 N N . VAL A 1 86 ? -1.144 4.076 15.772 1.00 86.69 86 VAL A N 1
ATOM 712 C CA . VAL A 1 86 ? -1.758 5.314 16.276 1.00 86.69 86 VAL A CA 1
ATOM 713 C C . VAL A 1 86 ? -1.697 6.394 15.201 1.00 86.69 86 VAL A C 1
ATOM 715 O O . VAL A 1 86 ? -2.706 7.031 14.939 1.00 86.69 86 VAL A O 1
ATOM 718 N N . ASP A 1 87 ? -0.566 6.531 14.507 1.00 91.19 87 ASP A N 1
ATOM 719 C CA . ASP A 1 87 ? -0.408 7.489 13.410 1.00 91.19 87 ASP A CA 1
ATOM 720 C C . ASP A 1 87 ? -1.394 7.187 12.271 1.00 91.19 87 ASP A C 1
ATOM 722 O O . ASP A 1 87 ? -2.054 8.093 11.767 1.00 91.19 87 ASP A O 1
ATOM 726 N N . ALA A 1 88 ? -1.564 5.912 11.901 1.00 87.69 88 ALA A N 1
ATOM 727 C CA . ALA A 1 88 ? -2.539 5.497 10.892 1.00 87.69 88 ALA A CA 1
ATOM 728 C C . ALA A 1 88 ? -3.985 5.768 11.334 1.00 87.69 88 ALA A C 1
ATOM 730 O O . ALA A 1 88 ? -4.783 6.242 10.527 1.00 87.69 88 ALA A O 1
ATOM 731 N N . PHE A 1 89 ? -4.316 5.507 12.603 1.00 90.62 89 PHE A N 1
ATOM 732 C CA . PHE A 1 89 ? -5.630 5.827 13.161 1.00 90.62 89 PHE A CA 1
ATOM 733 C C . PHE A 1 89 ? -5.894 7.334 13.151 1.00 90.62 89 PHE A C 1
ATOM 735 O O . PHE A 1 89 ? -6.900 7.762 12.599 1.00 90.62 89 PHE A O 1
ATOM 742 N N . MET A 1 90 ? -4.978 8.137 13.698 1.00 93.31 90 MET A N 1
ATOM 743 C CA . MET A 1 90 ? -5.113 9.595 13.752 1.00 93.31 90 MET A CA 1
ATOM 744 C C . MET A 1 90 ? -5.212 10.195 12.350 1.00 93.31 90 MET A C 1
ATOM 746 O O . MET A 1 90 ? -6.040 11.071 12.115 1.00 93.31 90 MET A O 1
ATOM 750 N N . THR A 1 91 ? -4.427 9.679 11.400 1.00 89.50 91 THR A N 1
ATOM 751 C CA . THR A 1 91 ? -4.503 10.084 9.990 1.00 89.50 91 THR A CA 1
ATOM 752 C C . THR A 1 91 ? -5.870 9.746 9.392 1.00 89.50 91 THR A C 1
ATOM 754 O O . THR A 1 91 ? -6.500 10.606 8.784 1.00 89.50 91 THR A O 1
ATOM 757 N N . GLY A 1 92 ? -6.363 8.518 9.585 1.00 87.81 92 GLY A N 1
ATOM 758 C CA . GLY A 1 92 ? -7.677 8.104 9.085 1.00 87.81 92 GLY A CA 1
ATOM 759 C C . GLY A 1 92 ? -8.823 8.903 9.708 1.00 87.81 92 GLY A C 1
ATOM 760 O O . GLY A 1 92 ? -9.709 9.372 8.996 1.00 87.81 92 GLY A O 1
ATOM 761 N N . PHE A 1 93 ? -8.773 9.118 11.023 1.00 90.88 93 PHE A N 1
ATOM 762 C CA . PHE A 1 93 ? -9.738 9.936 11.749 1.00 90.88 93 PHE A CA 1
ATOM 763 C C . PHE A 1 93 ? -9.752 11.376 11.238 1.00 90.88 93 PHE A C 1
ATOM 765 O O . PHE A 1 93 ? -10.825 11.906 10.974 1.00 90.88 93 PHE A O 1
ATOM 772 N N . ALA A 1 94 ? -8.585 11.996 11.043 1.00 90.12 94 ALA A N 1
ATOM 773 C CA . ALA A 1 94 ? -8.494 13.357 10.523 1.00 90.12 94 ALA A CA 1
ATOM 774 C C . ALA A 1 94 ? -9.141 13.487 9.134 1.00 90.12 94 ALA A C 1
ATOM 776 O O . ALA A 1 94 ? -9.913 14.418 8.910 1.00 90.12 94 ALA A O 1
ATOM 777 N N . VAL A 1 95 ? -8.891 12.531 8.231 1.00 87.31 95 VAL A N 1
ATOM 778 C CA . VAL A 1 95 ? -9.493 12.516 6.885 1.00 87.31 95 VAL A CA 1
ATOM 779 C C . VAL A 1 95 ? -11.014 12.363 6.958 1.00 87.31 95 VAL A C 1
ATOM 781 O O . VAL A 1 95 ? -11.741 13.149 6.350 1.00 87.31 95 VAL A O 1
ATOM 784 N N . LEU A 1 96 ? -11.513 11.403 7.742 1.00 87.62 96 LEU A N 1
ATOM 785 C CA . LEU A 1 96 ? -12.954 11.203 7.927 1.00 87.62 96 LEU A CA 1
ATOM 786 C C . LEU A 1 96 ? -13.616 12.424 8.566 1.00 87.62 96 LEU A C 1
ATOM 788 O O . LEU A 1 96 ? -14.682 12.852 8.135 1.00 87.62 96 LEU A O 1
ATOM 792 N N . PHE A 1 97 ? -12.971 13.017 9.568 1.00 89.06 97 PHE A N 1
ATOM 793 C CA . PHE A 1 97 ? -13.471 14.205 10.239 1.00 89.06 97 PHE A CA 1
ATOM 794 C C . PHE A 1 97 ? -13.514 15.408 9.296 1.00 89.06 97 PHE A C 1
ATOM 796 O O . PHE A 1 97 ? -14.480 16.172 9.331 1.00 89.06 97 PHE A O 1
ATOM 803 N N . GLN A 1 98 ? -12.514 15.570 8.429 1.00 87.50 98 GLN A N 1
ATOM 804 C CA . GLN A 1 98 ? -12.493 16.612 7.406 1.00 87.50 98 GLN A CA 1
ATOM 805 C C . GLN A 1 98 ? -13.646 16.444 6.406 1.00 87.50 98 GLN A C 1
ATOM 807 O O . GLN A 1 98 ? -14.298 17.428 6.068 1.00 87.50 98 GLN A O 1
ATOM 812 N N . GLN A 1 99 ? -13.942 15.211 5.984 1.00 85.31 99 GLN A N 1
ATOM 813 C CA . GLN A 1 99 ? -14.986 14.913 4.993 1.00 85.31 99 GLN A CA 1
ATOM 814 C C . GLN A 1 99 ? -16.369 14.629 5.600 1.00 85.31 99 GLN A C 1
ATOM 816 O O . GLN A 1 99 ? -17.312 14.324 4.874 1.00 85.31 99 GLN A O 1
ATOM 821 N N . ARG A 1 100 ? -16.526 14.745 6.926 1.00 87.44 100 ARG A N 1
ATOM 822 C CA . ARG A 1 100 ? -17.731 14.295 7.645 1.00 87.44 100 ARG A CA 1
ATOM 823 C C . ARG A 1 100 ? -19.029 14.906 7.119 1.00 87.44 100 ARG A C 1
ATOM 825 O O . ARG A 1 100 ? -20.046 14.229 7.077 1.00 87.44 100 ARG A O 1
ATO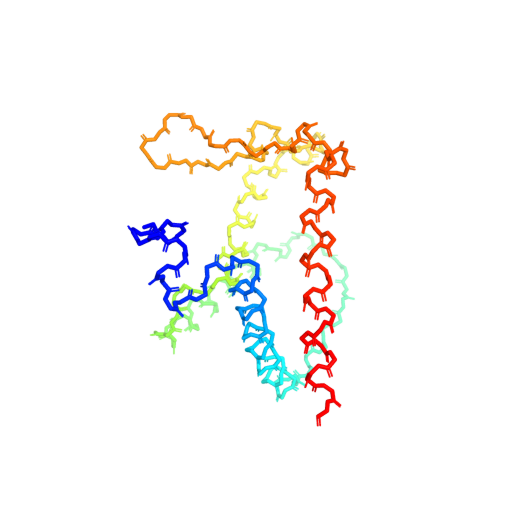M 832 N N . MET A 1 101 ? -19.003 16.179 6.724 1.00 87.88 101 MET A N 1
ATOM 833 C CA . MET A 1 101 ? -20.203 16.877 6.256 1.00 87.88 101 MET A CA 1
ATOM 834 C C . MET A 1 101 ? -20.625 16.416 4.864 1.00 87.88 101 MET A C 1
ATOM 836 O O . MET A 1 101 ? -21.819 16.258 4.629 1.00 87.88 101 MET A O 1
ATOM 840 N N . ASP A 1 102 ? -19.662 16.152 3.982 1.00 84.81 102 ASP A N 1
ATOM 841 C CA . ASP A 1 102 ? -19.926 15.627 2.641 1.00 84.81 102 ASP A CA 1
ATOM 842 C C . ASP A 1 102 ? -20.475 14.202 2.740 1.00 84.81 102 ASP A C 1
ATOM 844 O O . ASP A 1 102 ? -21.516 13.894 2.172 1.00 84.81 102 ASP A O 1
ATOM 848 N N . ILE A 1 103 ? -19.860 13.362 3.579 1.00 86.75 103 ILE A N 1
ATOM 849 C CA . ILE A 1 103 ? -20.336 11.995 3.829 1.00 86.75 103 ILE A CA 1
ATOM 850 C C . ILE A 1 103 ? -21.773 12.007 4.377 1.00 86.75 103 ILE A C 1
ATOM 852 O O . ILE A 1 103 ? -22.619 11.278 3.881 1.00 86.75 103 ILE A O 1
ATOM 856 N N . ILE A 1 104 ? -22.091 12.859 5.358 1.00 89.44 104 ILE A N 1
ATOM 857 C CA . ILE A 1 104 ? -23.442 12.901 5.951 1.00 89.44 104 ILE A CA 1
ATOM 858 C C . ILE A 1 104 ? -24.494 13.433 4.967 1.00 89.44 104 ILE A C 1
ATOM 860 O O . ILE A 1 104 ? -25.641 12.994 5.003 1.00 89.44 104 ILE A O 1
ATOM 864 N N . ARG A 1 105 ? -24.141 14.411 4.126 1.00 89.38 105 ARG A N 1
ATOM 865 C CA . ARG A 1 105 ? -25.109 15.089 3.250 1.00 89.38 105 ARG A CA 1
ATOM 866 C C . ARG A 1 105 ? -25.307 14.396 1.911 1.00 89.38 105 ARG A C 1
ATOM 868 O O . ARG A 1 105 ? -26.418 14.424 1.392 1.00 89.38 105 ARG A O 1
ATOM 875 N N . THR A 1 106 ? -24.244 13.847 1.333 1.00 87.69 106 THR A N 1
ATOM 876 C CA . THR A 1 106 ? -24.250 13.319 -0.037 1.00 87.69 106 THR A CA 1
ATOM 877 C C . THR A 1 106 ? -23.831 11.855 -0.122 1.00 87.69 106 THR A C 1
ATOM 879 O O . THR A 1 106 ? -23.824 11.311 -1.222 1.00 87.69 106 THR A O 1
ATOM 882 N N . ASP A 1 107 ? -23.479 11.225 1.005 1.00 86.25 107 ASP A N 1
ATOM 883 C CA . ASP A 1 107 ? -22.992 9.839 1.089 1.00 86.25 107 ASP A CA 1
ATOM 884 C C . ASP A 1 107 ? -21.834 9.544 0.119 1.00 86.25 107 ASP A C 1
ATOM 886 O O . ASP A 1 107 ? -21.676 8.455 -0.431 1.00 86.25 107 ASP A O 1
ATOM 890 N N . SER A 1 108 ? -21.004 10.558 -0.137 1.00 86.56 108 SER A N 1
ATOM 891 C CA . SER A 1 108 ? -19.929 10.478 -1.121 1.00 86.56 108 SER A CA 1
ATOM 892 C C . SER A 1 108 ? -18.659 11.141 -0.609 1.00 86.56 108 SER A C 1
ATOM 894 O O . SER A 1 108 ? -18.702 12.251 -0.082 1.00 86.56 108 SER A O 1
ATOM 896 N N . MET A 1 109 ? -17.507 10.513 -0.842 1.00 82.81 109 MET A N 1
ATOM 897 C CA . MET A 1 109 ? -16.211 11.171 -0.660 1.00 82.81 109 MET A CA 1
ATOM 898 C C . MET A 1 109 ? -15.842 11.979 -1.904 1.00 82.81 109 MET A C 1
ATOM 900 O O . MET A 1 109 ? -16.102 11.546 -3.028 1.00 82.81 109 MET A O 1
ATOM 904 N N . ASN A 1 110 ? -15.179 13.122 -1.712 1.00 82.06 110 ASN A N 1
ATOM 905 C CA . ASN A 1 110 ? -14.726 13.946 -2.830 1.00 82.06 110 ASN A CA 1
ATOM 906 C C . ASN A 1 110 ? -13.721 13.154 -3.707 1.00 82.06 110 ASN A C 1
ATOM 908 O O . ASN A 1 110 ? -12.642 12.786 -3.222 1.00 82.06 110 ASN A O 1
ATOM 912 N N . PRO A 1 111 ? -14.042 12.901 -4.994 1.00 82.62 111 PRO A N 1
ATOM 913 C CA . PRO A 1 111 ? -13.211 12.094 -5.884 1.00 82.62 111 PRO A CA 1
ATOM 914 C C . PRO A 1 111 ? -11.868 12.750 -6.220 1.00 82.62 111 PRO A C 1
ATOM 916 O O . PRO A 1 111 ? -10.944 12.066 -6.661 1.00 82.62 111 PRO A O 1
ATOM 919 N N . GLU A 1 112 ? -11.731 14.057 -5.999 1.00 83.62 112 GLU A N 1
ATOM 920 C CA . GLU A 1 112 ? -10.499 14.794 -6.251 1.00 83.62 112 GLU A CA 1
ATOM 921 C C . GLU A 1 112 ? -9.335 14.303 -5.387 1.00 83.62 112 GLU A C 1
ATOM 923 O O . GLU A 1 112 ? -8.199 14.283 -5.852 1.00 83.62 112 GLU A O 1
ATOM 928 N N . PHE A 1 113 ? -9.599 13.838 -4.165 1.00 81.12 113 PHE A N 1
ATOM 929 C CA . PHE A 1 113 ? -8.553 13.389 -3.239 1.00 81.12 113 PHE A CA 1
ATOM 930 C C . PHE A 1 113 ? -8.273 11.882 -3.313 1.00 81.12 113 PHE A C 1
ATOM 932 O O . PHE A 1 113 ? -7.323 11.391 -2.702 1.00 81.12 113 PHE A O 1
ATOM 939 N N . LEU A 1 114 ? -9.060 11.126 -4.084 1.00 83.56 114 LEU A N 1
ATOM 940 C CA . LEU A 1 114 ? -8.894 9.680 -4.192 1.00 83.56 114 LEU A CA 1
ATOM 941 C C . LEU A 1 114 ? -7.665 9.322 -5.029 1.00 83.56 114 LEU A C 1
ATOM 943 O O . LEU A 1 114 ? -7.453 9.845 -6.122 1.00 83.56 114 LEU A O 1
ATOM 947 N N . ASN A 1 115 ? -6.876 8.363 -4.539 1.00 87.69 115 ASN A N 1
ATOM 948 C CA . ASN A 1 115 ? -5.697 7.832 -5.231 1.00 87.69 115 ASN A CA 1
ATOM 949 C C . ASN A 1 115 ? -4.639 8.889 -5.584 1.00 87.69 115 ASN A C 1
ATOM 951 O O . ASN A 1 115 ? -3.863 8.693 -6.521 1.00 87.69 115 ASN A O 1
ATOM 955 N N . ARG A 1 116 ? -4.581 9.997 -4.841 1.00 88.88 116 ARG A N 1
ATOM 956 C CA . ARG A 1 116 ? -3.582 11.051 -5.028 1.00 88.88 116 ARG A CA 1
ATOM 957 C C . ARG A 1 116 ? -2.613 11.072 -3.855 1.00 88.88 116 ARG A C 1
ATOM 959 O O . ARG A 1 116 ? -3.025 11.212 -2.710 1.00 88.88 116 ARG A O 1
ATOM 966 N N . LEU A 1 117 ? -1.321 10.942 -4.143 1.00 87.81 117 LEU A N 1
ATOM 967 C CA . LEU A 1 117 ? -0.256 11.118 -3.163 1.00 87.81 117 LEU A CA 1
ATOM 968 C C . LEU A 1 117 ? 0.363 12.512 -3.343 1.00 87.81 117 LEU A C 1
ATOM 970 O O . LEU A 1 117 ? 0.999 12.747 -4.378 1.00 87.81 117 LEU A O 1
ATOM 974 N N . PRO A 1 118 ? 0.202 13.436 -2.380 1.00 88.38 118 PRO A N 1
ATOM 975 C CA . PRO A 1 118 ? 0.892 14.716 -2.434 1.00 88.38 118 PRO A CA 1
ATOM 976 C C . PRO A 1 118 ? 2.404 14.481 -2.351 1.00 88.38 118 PRO A C 1
ATOM 978 O O . PRO A 1 118 ? 2.883 13.703 -1.524 1.00 88.38 118 PRO A O 1
ATOM 981 N N . LEU A 1 119 ? 3.156 15.130 -3.237 1.00 88.00 119 LEU A N 1
ATOM 982 C CA . LEU A 1 119 ? 4.612 15.042 -3.277 1.00 88.00 119 LEU A CA 1
ATOM 983 C C . LEU A 1 119 ? 5.206 16.383 -2.861 1.00 88.00 119 LEU A C 1
ATOM 985 O O . LEU A 1 119 ? 4.805 17.430 -3.360 1.00 88.00 119 LEU A O 1
ATOM 989 N N . PHE A 1 120 ? 6.185 16.344 -1.962 1.00 89.88 120 PHE A N 1
ATOM 990 C CA . PHE A 1 120 ? 6.851 17.555 -1.500 1.00 89.88 120 PHE A CA 1
ATOM 991 C C . PHE A 1 120 ? 7.579 18.257 -2.657 1.00 89.88 120 PHE A C 1
ATOM 993 O O . PHE A 1 120 ? 8.301 17.609 -3.418 1.00 89.88 120 PHE A O 1
ATOM 1000 N N . GLY A 1 121 ? 7.385 19.572 -2.784 1.00 91.50 121 GLY A N 1
ATOM 1001 C CA . GLY A 1 121 ? 8.019 20.389 -3.823 1.00 91.50 121 GLY A CA 1
ATOM 1002 C C . GLY A 1 121 ? 7.470 20.177 -5.238 1.00 91.50 121 GLY A C 1
ATOM 1003 O O . GLY A 1 121 ? 8.151 20.515 -6.203 1.00 91.50 121 GLY A O 1
ATOM 1004 N N . LYS A 1 122 ? 6.278 19.586 -5.382 1.00 90.75 122 LYS A N 1
ATOM 1005 C CA . LYS A 1 122 ? 5.587 19.463 -6.669 1.00 90.75 122 LYS A CA 1
ATOM 1006 C C . LYS A 1 122 ? 4.169 19.998 -6.558 1.00 90.75 122 LYS A C 1
ATOM 1008 O O . LYS A 1 122 ? 3.437 19.607 -5.656 1.00 90.75 122 LYS A O 1
ATOM 1013 N N . ASP A 1 123 ? 3.769 20.787 -7.546 1.00 88.94 123 ASP A N 1
ATOM 1014 C CA . ASP A 1 123 ? 2.419 21.366 -7.604 1.00 88.94 123 ASP A CA 1
ATOM 1015 C C . ASP A 1 123 ? 1.343 20.320 -7.929 1.00 88.94 123 ASP A C 1
ATOM 1017 O O . ASP A 1 123 ? 0.157 20.526 -7.687 1.00 88.94 123 ASP A O 1
ATOM 1021 N N . HIS A 1 124 ? 1.755 19.166 -8.463 1.00 86.69 124 HIS A N 1
ATOM 1022 C CA . HIS A 1 124 ? 0.856 18.116 -8.924 1.00 86.69 124 HIS A CA 1
ATOM 1023 C C . HIS A 1 124 ? 1.052 16.834 -8.101 1.00 86.69 124 HIS A C 1
ATOM 1025 O O . HIS A 1 124 ? 2.183 16.337 -7.995 1.00 86.69 124 HIS A O 1
ATOM 1031 N N . PRO A 1 125 ? -0.025 16.248 -7.547 1.00 89.75 125 PRO A N 1
ATOM 1032 C CA . PRO A 1 125 ? 0.065 14.998 -6.808 1.00 89.75 125 PRO A CA 1
ATOM 1033 C C . PRO A 1 125 ? 0.308 13.813 -7.747 1.00 89.75 125 PRO A C 1
ATOM 1035 O O . PRO A 1 125 ? -0.162 13.767 -8.887 1.00 89.75 125 PRO A O 1
ATOM 1038 N N . MET A 1 126 ? 0.989 12.788 -7.242 1.00 88.25 126 MET A N 1
ATOM 1039 C CA . MET A 1 126 ? 1.122 11.525 -7.959 1.00 88.25 126 MET A CA 1
ATOM 1040 C C . MET A 1 126 ? -0.212 10.780 -7.918 1.00 88.25 126 MET A C 1
ATOM 1042 O O . MET A 1 126 ? -0.718 10.465 -6.846 1.00 88.25 126 MET A O 1
ATOM 1046 N N . THR A 1 127 ? -0.780 10.486 -9.085 1.00 88.94 127 THR A N 1
ATOM 1047 C CA . THR A 1 127 ? -2.060 9.774 -9.186 1.00 88.94 127 THR A CA 1
ATOM 1048 C C . THR A 1 127 ? -1.819 8.285 -9.408 1.00 88.94 127 THR A C 1
ATOM 1050 O O . THR A 1 127 ? -1.206 7.898 -10.404 1.00 88.94 127 THR A O 1
ATOM 1053 N N . PHE A 1 128 ? -2.335 7.436 -8.522 1.00 87.06 128 PHE A N 1
ATOM 1054 C CA . PHE A 1 128 ? -2.347 5.993 -8.730 1.00 87.06 128 PHE A CA 1
ATOM 1055 C C . PHE A 1 128 ? -3.480 5.621 -9.685 1.00 87.06 128 PHE A C 1
ATOM 1057 O O . PHE A 1 128 ? -4.652 5.897 -9.432 1.00 87.06 128 PHE A O 1
ATOM 1064 N N . ARG A 1 129 ? -3.130 4.974 -10.795 1.00 82.69 129 ARG A N 1
ATOM 1065 C CA . ARG A 1 129 ? -4.089 4.418 -11.753 1.00 82.69 129 ARG A CA 1
ATOM 1066 C C . ARG A 1 129 ? -3.870 2.918 -11.855 1.00 82.69 129 ARG A C 1
ATOM 1068 O O . ARG A 1 129 ? -2.740 2.446 -11.749 1.00 82.69 129 ARG A O 1
ATOM 1075 N N . LYS A 1 130 ? -4.950 2.168 -12.081 1.00 79.50 130 LYS A N 1
ATOM 1076 C CA . LYS A 1 130 ? -4.828 0.767 -12.497 1.00 79.50 130 LYS A CA 1
ATOM 1077 C C . LYS A 1 130 ? -4.066 0.736 -13.827 1.00 79.50 130 LYS A C 1
ATOM 1079 O O . LYS A 1 130 ? -4.308 1.589 -14.683 1.00 79.50 130 LYS A O 1
ATOM 1084 N N . SER A 1 131 ? -3.134 -0.200 -13.985 1.00 74.62 131 SER A N 1
ATOM 1085 C CA . SER A 1 131 ? -2.417 -0.361 -15.250 1.00 74.62 131 SER A CA 1
ATOM 1086 C C . SER A 1 131 ? -3.412 -0.687 -16.365 1.00 74.62 131 SER A C 1
ATOM 1088 O O . SER A 1 131 ? -4.282 -1.539 -16.194 1.00 74.62 131 SER A O 1
ATOM 1090 N N . LEU A 1 132 ? -3.295 -0.000 -17.504 1.00 67.12 132 LEU A N 1
ATOM 1091 C CA . LEU A 1 132 ? -4.105 -0.290 -18.695 1.00 67.12 132 LEU A CA 1
ATOM 1092 C C . LEU A 1 132 ? -3.678 -1.603 -19.365 1.00 67.12 132 LEU A C 1
ATOM 1094 O O . LEU A 1 132 ? -4.467 -2.238 -20.060 1.00 67.12 132 LEU A O 1
ATOM 1098 N N . SER A 1 133 ? -2.434 -2.026 -19.140 1.00 63.59 133 SER A N 1
ATOM 1099 C CA . SER A 1 133 ? -1.941 -3.326 -19.563 1.00 63.59 133 SER A CA 1
ATOM 1100 C C . SER A 1 133 ? -2.504 -4.421 -18.659 1.00 63.59 133 SER A C 1
ATOM 1102 O O . SER A 1 133 ? -2.329 -4.394 -17.437 1.00 63.59 133 SER A O 1
ATOM 1104 N N . LYS A 1 134 ? -3.166 -5.404 -19.278 1.00 64.81 134 LYS A N 1
ATOM 1105 C CA . LYS A 1 134 ? -3.431 -6.702 -18.657 1.00 64.81 134 LYS A CA 1
ATOM 1106 C C . LYS A 1 134 ? -2.102 -7.470 -18.632 1.00 64.81 134 LYS A C 1
ATOM 1108 O O . LYS A 1 134 ? -1.618 -7.823 -19.709 1.00 64.81 134 LYS A O 1
ATOM 1113 N N . PRO A 1 135 ? -1.491 -7.712 -17.461 1.00 60.91 135 PRO A N 1
ATOM 1114 C CA . PRO A 1 135 ? -0.218 -8.432 -17.381 1.00 60.91 135 PRO A CA 1
ATOM 1115 C C . PRO A 1 135 ? -0.321 -9.861 -17.944 1.00 60.91 135 PRO A C 1
ATOM 1117 O O . PRO A 1 135 ? 0.655 -10.395 -18.455 1.00 60.91 135 PRO A O 1
ATOM 1120 N N . ASP A 1 136 ? -1.518 -10.448 -17.947 1.00 60.69 136 ASP A N 1
ATOM 1121 C CA . ASP A 1 136 ? -1.762 -11.807 -18.448 1.00 60.69 136 ASP A CA 1
ATOM 1122 C C . ASP A 1 136 ? -1.806 -11.911 -19.984 1.00 60.69 136 ASP A C 1
ATOM 1124 O O . ASP A 1 136 ? -1.941 -13.005 -20.526 1.00 60.69 136 ASP A O 1
ATOM 1128 N N . CYS A 1 137 ? -1.718 -10.787 -20.704 1.00 64.69 137 CYS A N 1
ATOM 1129 C CA . CYS A 1 137 ? -1.864 -10.759 -22.160 1.00 64.69 137 CYS A CA 1
ATOM 1130 C C . CYS A 1 137 ? -0.544 -10.602 -22.924 1.00 64.69 137 CYS A C 1
ATOM 1132 O O . CYS A 1 137 ? -0.571 -10.700 -24.150 1.00 64.69 137 CYS A O 1
ATOM 1134 N N . SER A 1 138 ? 0.594 -10.357 -22.259 1.00 76.25 138 SER A N 1
ATOM 1135 C CA . SER A 1 138 ? 1.883 -10.331 -22.959 1.00 76.25 138 SER A CA 1
ATOM 1136 C C . SER A 1 138 ? 2.579 -11.697 -22.878 1.00 76.25 138 SER A C 1
ATOM 1138 O O . SER A 1 138 ? 2.811 -12.210 -21.779 1.00 76.25 138 SER A O 1
ATOM 1140 N N . PRO A 1 139 ? 2.934 -12.306 -24.026 1.00 79.12 139 PRO A N 1
ATOM 1141 C CA . PRO A 1 139 ? 3.578 -13.619 -24.051 1.00 79.12 139 PRO A CA 1
ATOM 1142 C C . PRO A 1 139 ? 4.920 -13.613 -23.305 1.00 79.12 139 PRO A C 1
ATOM 1144 O O . PRO A 1 139 ? 5.245 -14.585 -22.623 1.00 79.12 139 PRO A O 1
ATOM 1147 N N . ASP A 1 140 ? 5.646 -12.492 -23.344 1.00 78.62 140 ASP A N 1
ATOM 1148 C CA . ASP A 1 140 ? 6.908 -12.312 -22.621 1.00 78.62 140 ASP A CA 1
ATOM 1149 C C . ASP A 1 140 ? 6.720 -12.363 -21.099 1.00 78.62 140 ASP A C 1
ATOM 1151 O O . ASP A 1 140 ? 7.473 -13.050 -20.408 1.00 78.62 140 ASP A O 1
ATOM 1155 N N . HIS A 1 141 ? 5.681 -11.703 -20.571 1.00 76.19 141 HIS A N 1
ATOM 1156 C CA . HIS A 1 141 ? 5.386 -11.717 -19.136 1.00 76.19 141 HIS A CA 1
ATOM 1157 C C . HIS A 1 141 ? 4.953 -13.109 -18.677 1.00 76.19 141 HIS A C 1
ATOM 1159 O O . HIS A 1 141 ? 5.411 -13.579 -17.640 1.00 76.19 141 HIS A O 1
ATOM 1165 N N . VAL A 1 142 ? 4.121 -13.805 -19.460 1.00 82.06 142 VAL A N 1
ATOM 1166 C CA . VAL A 1 142 ? 3.700 -15.180 -19.144 1.00 82.06 142 VAL A CA 1
ATOM 1167 C C . VAL A 1 142 ? 4.906 -16.124 -19.113 1.00 82.06 142 VAL A C 1
ATOM 1169 O O . VAL A 1 142 ? 5.045 -16.916 -18.179 1.00 82.06 142 VAL A O 1
ATOM 1172 N N . ALA A 1 143 ? 5.815 -16.015 -20.086 1.00 84.88 143 ALA A N 1
ATOM 1173 C CA . ALA A 1 143 ? 7.023 -16.832 -20.147 1.00 84.88 143 ALA A CA 1
ATOM 1174 C C . ALA A 1 143 ? 8.001 -16.531 -18.997 1.00 84.88 143 ALA A C 1
ATOM 1176 O O . ALA A 1 143 ? 8.572 -17.454 -18.409 1.00 84.88 143 ALA A O 1
ATOM 1177 N N . GLU A 1 144 ? 8.197 -15.257 -18.652 1.00 81.19 144 GLU A N 1
ATOM 1178 C CA . GLU A 1 144 ? 9.037 -14.851 -17.522 1.00 81.19 144 GLU A CA 1
ATOM 1179 C C . GLU A 1 144 ? 8.429 -15.302 -16.186 1.00 81.19 144 GLU A C 1
ATOM 1181 O O . GLU A 1 144 ? 9.117 -15.897 -15.353 1.00 81.19 144 GLU A O 1
ATOM 1186 N N . PHE A 1 145 ? 7.116 -15.141 -16.015 1.00 82.25 145 PHE A N 1
ATOM 1187 C CA . PHE A 1 145 ? 6.402 -15.571 -14.818 1.00 82.25 145 PHE A CA 1
ATOM 1188 C C . PHE A 1 145 ? 6.425 -17.094 -14.635 1.00 82.25 145 PHE A C 1
ATOM 1190 O O . PHE A 1 145 ? 6.626 -17.573 -13.517 1.00 82.25 145 PHE A O 1
ATOM 1197 N N . ALA A 1 146 ? 6.306 -17.868 -15.718 1.00 86.00 146 ALA A N 1
ATOM 1198 C CA . ALA A 1 146 ? 6.439 -19.324 -15.677 1.00 86.00 146 ALA A CA 1
ATOM 1199 C C . ALA A 1 146 ? 7.836 -19.766 -15.204 1.00 86.00 146 ALA A C 1
ATOM 1201 O O . ALA A 1 146 ? 7.950 -20.678 -14.381 1.00 86.00 146 ALA A O 1
ATOM 1202 N N . LYS A 1 147 ? 8.905 -19.086 -15.650 1.00 86.81 147 LYS A N 1
ATOM 1203 C CA . LYS A 1 147 ? 10.277 -19.339 -15.169 1.00 86.81 147 LYS A CA 1
ATOM 1204 C C . LYS A 1 147 ? 10.400 -19.063 -13.671 1.00 86.81 147 LYS A C 1
ATOM 1206 O O . LYS A 1 147 ? 10.902 -19.910 -12.932 1.00 86.81 147 LYS A O 1
ATOM 1211 N N . ILE A 1 148 ? 9.873 -17.925 -13.212 1.00 84.12 148 ILE A N 1
ATOM 1212 C CA . ILE A 1 148 ? 9.872 -17.550 -11.790 1.00 84.12 148 ILE A CA 1
ATOM 1213 C C . ILE A 1 148 ? 9.117 -18.594 -10.952 1.00 84.12 148 ILE A C 1
ATOM 1215 O O . ILE A 1 148 ? 9.591 -19.005 -9.890 1.00 84.12 148 ILE A O 1
ATOM 1219 N N . GLN A 1 149 ? 7.958 -19.067 -11.420 1.00 85.12 149 GLN A N 1
ATOM 1220 C CA . GLN A 1 149 ? 7.193 -20.109 -10.729 1.00 85.12 149 GLN A CA 1
ATOM 1221 C C . GLN A 1 149 ? 7.950 -21.438 -10.643 1.00 85.12 149 GLN A C 1
ATOM 1223 O O . GLN A 1 149 ? 7.994 -22.042 -9.568 1.00 85.12 149 GLN A O 1
ATOM 1228 N N . ALA A 1 150 ? 8.571 -21.882 -11.737 1.00 87.19 150 ALA A N 1
ATOM 1229 C CA . ALA A 1 150 ? 9.352 -23.115 -11.755 1.00 87.19 150 ALA A CA 1
ATOM 1230 C C . ALA A 1 150 ? 10.532 -23.053 -10.770 1.00 87.19 150 ALA A C 1
ATOM 1232 O O . ALA A 1 150 ? 10.785 -24.009 -10.032 1.00 87.19 150 ALA A O 1
ATOM 1233 N N . ASP A 1 151 ? 11.228 -21.919 -10.697 1.00 83.75 151 ASP A N 1
ATOM 1234 C CA . ASP A 1 151 ? 12.336 -21.744 -9.757 1.00 83.75 151 ASP A CA 1
ATOM 1235 C C . ASP A 1 151 ? 11.861 -21.713 -8.298 1.00 83.75 151 ASP A C 1
ATOM 1237 O O . ASP A 1 151 ? 12.482 -22.344 -7.437 1.00 83.75 151 ASP A O 1
ATOM 1241 N N . ARG A 1 152 ? 10.704 -21.102 -8.014 1.00 81.44 152 ARG A N 1
ATOM 1242 C CA . ARG A 1 152 ? 10.066 -21.168 -6.687 1.00 81.44 152 ARG A CA 1
ATOM 1243 C C . ARG A 1 152 ? 9.733 -22.601 -6.276 1.00 81.44 152 ARG A C 1
ATOM 1245 O O . ARG A 1 152 ? 10.012 -22.989 -5.141 1.00 81.44 152 ARG A O 1
ATOM 1252 N N . GLN A 1 153 ? 9.190 -23.408 -7.188 1.00 85.12 153 GLN A N 1
ATOM 1253 C CA . GLN A 1 153 ? 8.881 -24.815 -6.914 1.00 85.12 153 GLN A CA 1
ATOM 1254 C C . GLN A 1 153 ? 10.143 -25.632 -6.605 1.00 85.12 153 GLN A C 1
ATOM 1256 O O . GLN A 1 153 ? 10.149 -26.406 -5.647 1.00 85.12 153 GLN A O 1
ATOM 1261 N N . LYS A 1 154 ? 11.243 -25.4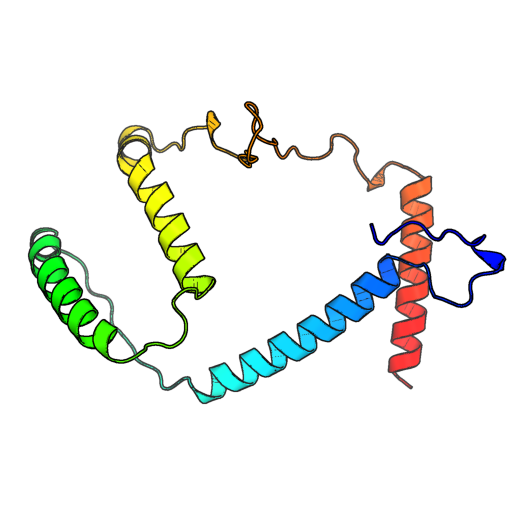14 -7.342 1.00 82.31 154 LYS A N 1
ATOM 1262 C CA . LYS A 1 154 ? 12.539 -26.059 -7.058 1.00 82.31 154 LYS A CA 1
ATOM 1263 C C . LYS A 1 154 ? 13.069 -25.698 -5.670 1.00 82.31 154 LYS A C 1
ATOM 1265 O O . LYS A 1 154 ? 13.595 -26.563 -4.970 1.00 82.31 154 LYS A O 1
ATOM 1270 N N . VAL A 1 155 ? 12.945 -24.434 -5.260 1.00 76.69 155 VAL A N 1
ATOM 1271 C CA . VAL A 1 155 ? 13.378 -23.983 -3.928 1.00 76.69 155 VAL A CA 1
ATOM 1272 C C . VAL A 1 155 ? 12.523 -24.620 -2.831 1.00 76.69 155 VAL A C 1
ATOM 1274 O O . VAL A 1 155 ? 13.076 -25.139 -1.864 1.00 76.69 155 VAL A O 1
ATOM 1277 N N . LEU A 1 156 ? 11.198 -24.660 -2.996 1.00 75.00 156 LEU A N 1
ATOM 1278 C CA . LEU A 1 156 ? 10.295 -25.321 -2.046 1.00 75.00 156 LEU A CA 1
ATOM 1279 C C . LEU A 1 156 ? 10.574 -26.826 -1.929 1.00 75.00 156 LEU A C 1
ATOM 1281 O O . LEU A 1 156 ? 10.571 -27.366 -0.824 1.00 75.00 156 LEU A O 1
ATOM 1285 N N . ALA A 1 157 ? 10.870 -27.500 -3.043 1.00 75.06 157 ALA A N 1
ATOM 1286 C CA . ALA A 1 157 ? 11.252 -28.911 -3.043 1.00 75.06 157 ALA A CA 1
ATOM 1287 C C . ALA A 1 157 ? 12.582 -29.158 -2.307 1.00 75.06 157 ALA A C 1
ATOM 1289 O O . ALA A 1 157 ? 12.720 -30.167 -1.620 1.00 75.06 157 ALA A O 1
ATOM 1290 N N . LYS A 1 158 ? 13.542 -28.226 -2.398 1.00 72.25 158 LYS A N 1
ATOM 1291 C CA . LYS A 1 158 ? 14.807 -28.285 -1.646 1.00 72.25 158 LYS A CA 1
ATOM 1292 C C . LYS A 1 158 ? 14.648 -28.001 -0.152 1.00 72.25 158 LYS A C 1
ATOM 1294 O O . LYS A 1 158 ? 15.438 -28.516 0.619 1.00 72.25 158 LYS A O 1
ATOM 1299 N N . GLN A 1 159 ? 13.659 -27.207 0.260 1.00 61.34 159 GLN A N 1
ATOM 1300 C CA . GLN A 1 159 ? 13.390 -26.917 1.678 1.00 61.34 159 GLN A CA 1
ATOM 1301 C C . GLN A 1 159 ? 12.628 -28.039 2.407 1.00 61.34 159 GLN A C 1
ATOM 1303 O O . GLN A 1 159 ? 12.486 -27.979 3.625 1.00 61.34 159 GLN A O 1
ATOM 1308 N N . ARG A 1 160 ? 12.094 -29.025 1.671 1.00 58.06 160 ARG A N 1
ATOM 1309 C CA . ARG A 1 160 ? 11.339 -30.174 2.204 1.00 58.06 160 ARG A CA 1
ATOM 1310 C C . ARG A 1 160 ? 12.181 -31.442 2.409 1.00 58.06 160 ARG A C 1
ATOM 1312 O O . ARG A 1 160 ? 11.648 -32.410 2.941 1.00 58.06 160 ARG A O 1
ATOM 1319 N N . LYS A 1 161 ? 13.436 -31.446 1.957 1.00 48.06 161 LYS A N 1
ATOM 1320 C CA . LYS A 1 161 ? 14.435 -32.478 2.266 1.00 48.06 161 LYS A CA 1
ATOM 1321 C C . LYS A 1 161 ? 15.314 -31.988 3.406 1.00 48.06 161 LYS A C 1
ATOM 1323 O O . LYS A 1 161 ? 15.729 -32.849 4.204 1.00 48.06 161 LYS A O 1
#